Protein AF-M5BQG5-F1 (afdb_monomer_lite)

Sequence (146 aa):
MINNARLAELVGYDGWNAKASSGAGIQTAADYAMQFTPGPGEAASELFPQIAAVAVKFGDPSGKYAAFLASKDQSYPGRPWFLWNQPLSDSGLAVKFVPDNDDGGNGSVDPDNNTSGTVSSNGASSARIGWGLGLVGAFVGIALGL

Structure (mmCIF, N/CA/C/O backbone):
data_AF-M5BQG5-F1
#
_entry.id   AF-M5BQG5-F1
#
loop_
_atom_site.group_PDB
_atom_site.id
_atom_site.type_symbol
_atom_site.label_atom_id
_atom_site.label_alt_id
_atom_site.label_comp_id
_atom_site.label_asym_id
_atom_site.label_entity_id
_atom_site.label_seq_id
_atom_site.pdbx_PDB_ins_code
_atom_site.Cartn_x
_atom_site.Cartn_y
_atom_site.Cartn_z
_atom_site.occupancy
_atom_site.B_iso_or_equiv
_atom_site.auth_seq_id
_atom_site.auth_comp_id
_atom_site.auth_asym_id
_atom_site.auth_atom_id
_atom_site.pdbx_PDB_model_num
ATOM 1 N N . MET A 1 1 ? 0.829 4.474 9.559 1.00 82.50 1 MET A N 1
ATOM 2 C CA . MET A 1 1 ? -0.069 3.913 10.602 1.00 82.50 1 MET A CA 1
ATOM 3 C C . MET A 1 1 ? -0.167 2.384 10.589 1.00 82.50 1 MET A C 1
ATOM 5 O O . MET A 1 1 ? -0.649 1.835 11.569 1.00 82.50 1 MET A O 1
ATOM 9 N N . ILE A 1 2 ? 0.325 1.688 9.552 1.00 92.19 2 ILE A N 1
ATOM 10 C CA . ILE A 1 2 ? 0.247 0.218 9.432 1.00 92.19 2 ILE A CA 1
ATOM 11 C C . ILE A 1 2 ? 0.873 -0.515 10.627 1.0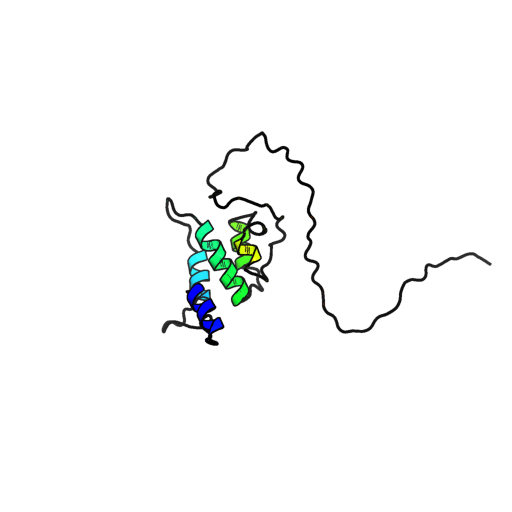0 92.19 2 ILE A C 1
ATOM 13 O O . ILE A 1 2 ? 0.247 -1.415 11.173 1.00 92.19 2 ILE A O 1
ATOM 17 N N . ASN A 1 3 ? 2.052 -0.096 11.098 1.00 92.38 3 ASN A N 1
ATOM 18 C CA . ASN A 1 3 ? 2.697 -0.728 12.258 1.00 92.38 3 ASN A CA 1
ATOM 19 C C . ASN A 1 3 ? 1.815 -0.662 13.513 1.00 92.38 3 ASN A C 1
ATOM 21 O O . ASN A 1 3 ? 1.593 -1.677 14.164 1.00 92.38 3 ASN A O 1
ATOM 25 N N . ASN A 1 4 ? 1.246 0.509 13.812 1.00 92.06 4 ASN A N 1
ATOM 26 C CA . ASN A 1 4 ? 0.350 0.680 14.957 1.00 92.06 4 ASN A CA 1
ATOM 27 C C . ASN A 1 4 ? -0.937 -0.134 14.790 1.00 92.06 4 ASN A C 1
ATOM 29 O O . ASN A 1 4 ? -1.431 -0.672 15.770 1.00 92.06 4 ASN A O 1
ATOM 33 N N . ALA A 1 5 ? -1.458 -0.252 13.565 1.00 94.00 5 ALA A N 1
ATOM 34 C CA . ALA A 1 5 ? -2.632 -1.072 13.281 1.00 94.00 5 ALA A CA 1
ATOM 35 C C . ALA A 1 5 ? -2.357 -2.570 13.493 1.00 94.00 5 ALA A C 1
ATOM 37 O O . ALA A 1 5 ? -3.165 -3.255 14.112 1.00 94.00 5 ALA A O 1
ATOM 38 N N . ARG A 1 6 ? -1.179 -3.057 13.086 1.00 91.69 6 ARG A N 1
ATOM 39 C CA . ARG A 1 6 ? -0.730 -4.430 13.373 1.00 91.69 6 ARG A CA 1
ATOM 40 C C . ARG A 1 6 ? -0.552 -4.673 14.873 1.00 91.69 6 ARG A C 1
ATOM 42 O O . ARG A 1 6 ? -0.979 -5.701 15.381 1.00 91.69 6 ARG A O 1
ATOM 49 N N . LEU A 1 7 ? 0.047 -3.728 15.599 1.00 94.25 7 LEU A N 1
ATOM 50 C CA . LEU A 1 7 ? 0.190 -3.831 17.057 1.00 94.25 7 LEU A CA 1
ATOM 51 C C . LEU A 1 7 ? -1.166 -3.801 17.773 1.00 94.25 7 LEU A C 1
ATOM 53 O O . LEU A 1 7 ? -1.378 -4.546 18.724 1.00 94.25 7 LEU A O 1
ATOM 57 N N . ALA A 1 8 ? -2.085 -2.961 17.303 1.00 94.31 8 ALA A N 1
ATOM 58 C CA . ALA A 1 8 ? -3.447 -2.884 17.808 1.00 94.31 8 ALA A CA 1
ATOM 59 C C . ALA A 1 8 ? -4.179 -4.226 17.692 1.00 94.31 8 ALA A C 1
ATOM 61 O O . ALA A 1 8 ? -4.811 -4.656 18.656 1.00 94.31 8 ALA A O 1
ATOM 62 N N . GLU A 1 9 ? -4.040 -4.922 16.562 1.00 93.38 9 GLU A N 1
ATOM 63 C CA . GLU A 1 9 ? -4.641 -6.247 16.381 1.00 93.38 9 GLU A CA 1
ATOM 64 C C . GLU A 1 9 ? -4.139 -7.265 17.405 1.00 93.38 9 GLU A C 1
ATOM 66 O O . GLU A 1 9 ? -4.934 -8.053 17.915 1.00 93.38 9 GLU A O 1
ATOM 71 N N . LEU A 1 10 ? -2.850 -7.218 17.763 1.00 93.56 10 LEU A N 1
ATOM 72 C CA . LEU A 1 10 ? -2.276 -8.117 18.773 1.00 93.56 10 LEU A CA 1
ATOM 73 C C . LEU A 1 10 ? -2.901 -7.929 20.161 1.00 93.56 10 LEU A C 1
ATOM 75 O O . LEU A 1 10 ? -2.907 -8.865 20.956 1.00 93.56 10 LEU A O 1
ATOM 79 N N . VAL A 1 11 ? -3.435 -6.741 20.451 1.00 95.62 11 VAL A N 1
ATOM 80 C CA . VAL A 1 11 ? -4.126 -6.433 21.713 1.00 95.62 11 VAL A CA 1
ATOM 81 C C . VAL A 1 11 ? -5.653 -6.413 21.563 1.00 95.62 11 VAL A C 1
ATOM 83 O O . VAL A 1 11 ? -6.353 -5.967 22.470 1.00 95.62 11 VAL A O 1
ATOM 86 N N . GLY A 1 12 ? -6.184 -6.899 20.434 1.00 93.94 12 GLY A N 1
ATOM 87 C CA . GLY A 1 12 ? -7.623 -7.000 20.173 1.00 93.94 12 GLY A CA 1
ATOM 88 C C . GLY A 1 12 ? -8.314 -5.684 19.793 1.00 93.94 12 GLY A C 1
ATOM 89 O O . GLY A 1 12 ? -9.541 -5.613 19.836 1.00 93.94 12 GLY A O 1
ATOM 90 N N . TYR A 1 13 ? -7.561 -4.646 19.423 1.00 94.31 13 TYR A N 1
ATOM 91 C CA . TYR A 1 13 ? -8.100 -3.375 18.936 1.00 94.31 13 TYR A CA 1
ATOM 92 C C . TYR A 1 13 ? -8.085 -3.308 17.402 1.00 94.31 13 TYR A C 1
ATOM 94 O O . TYR A 1 13 ? -7.097 -3.653 16.754 1.00 94.31 13 TYR A O 1
ATOM 102 N N . ASP A 1 14 ? -9.163 -2.797 16.804 1.00 93.25 14 ASP A N 1
ATOM 103 C CA . ASP A 1 14 ? -9.254 -2.598 15.356 1.00 93.25 14 ASP A CA 1
ATOM 104 C C . ASP A 1 14 ? -8.602 -1.273 14.932 1.00 93.25 14 ASP A C 1
ATOM 106 O O . ASP A 1 14 ? -9.256 -0.276 14.620 1.00 93.25 14 ASP A O 1
ATOM 110 N N . GLY A 1 15 ? -7.269 -1.263 14.934 1.00 93.88 15 GLY A N 1
ATOM 111 C CA . GLY A 1 15 ? -6.490 -0.108 14.489 1.00 93.88 15 GLY A CA 1
ATOM 112 C C . GLY A 1 15 ? -6.526 0.119 12.975 1.00 93.88 15 GLY A C 1
ATOM 113 O O . GLY A 1 15 ? -6.161 1.201 12.516 1.00 93.88 15 GLY A O 1
ATOM 114 N N . TRP A 1 16 ? -6.962 -0.869 12.190 1.00 94.69 16 TRP A N 1
ATOM 115 C CA . TRP A 1 16 ? -7.023 -0.752 10.734 1.00 94.69 16 TRP A CA 1
ATOM 116 C C . TRP A 1 16 ? -8.220 0.074 10.275 1.00 94.69 16 TRP A C 1
ATOM 118 O O . TRP A 1 16 ? -8.063 0.925 9.397 1.00 94.69 16 TRP A O 1
ATOM 128 N N . ASN A 1 17 ? -9.384 -0.113 10.901 1.00 95.06 17 ASN A N 1
ATOM 129 C CA . ASN A 1 17 ? -10.580 0.680 10.606 1.00 95.06 17 ASN A CA 1
ATOM 130 C C . ASN A 1 17 ? -10.657 2.001 11.381 1.00 95.06 17 ASN A C 1
ATOM 132 O O . ASN A 1 17 ? -11.648 2.725 11.254 1.00 95.06 17 ASN A O 1
ATOM 136 N N . ALA A 1 18 ? -9.626 2.350 12.156 1.00 93.25 18 ALA A N 1
ATOM 137 C CA . ALA A 1 18 ? -9.544 3.645 12.814 1.00 93.25 18 ALA A CA 1
ATOM 138 C C . ALA A 1 18 ? -9.527 4.780 11.773 1.00 93.25 18 ALA A C 1
ATOM 140 O O . ALA A 1 18 ? -8.741 4.774 10.820 1.00 93.25 18 ALA A O 1
ATOM 141 N N . LYS A 1 19 ? -10.402 5.772 11.966 1.00 94.12 19 LYS A N 1
ATOM 142 C CA . LYS A 1 19 ? -10.570 6.918 11.063 1.00 94.12 19 LYS A CA 1
ATOM 143 C C . LYS A 1 19 ? -10.324 8.231 11.792 1.00 94.12 19 LYS A C 1
ATOM 145 O O . LYS A 1 19 ? -10.643 8.367 12.972 1.00 94.12 19 LYS A O 1
ATOM 150 N N . ALA A 1 20 ? -9.791 9.208 11.068 1.00 91.88 20 ALA A N 1
ATOM 151 C CA . ALA A 1 20 ? -9.768 10.595 11.512 1.00 91.88 20 ALA A CA 1
ATOM 152 C C . ALA A 1 20 ? -11.192 11.178 11.554 1.00 91.88 20 ALA A C 1
ATOM 154 O O . ALA A 1 20 ? -12.123 10.626 10.964 1.00 91.88 20 ALA A O 1
ATOM 155 N N . SER A 1 21 ? -11.357 12.345 12.183 1.00 93.75 21 SER A N 1
ATOM 156 C CA . SER A 1 21 ? -12.630 13.086 12.190 1.00 93.75 21 SER A CA 1
ATOM 157 C C . SER A 1 21 ? -13.133 13.443 10.785 1.00 93.75 21 SER A C 1
ATOM 159 O O . SER A 1 21 ? -14.334 13.572 10.578 1.00 93.75 21 SER A O 1
ATOM 161 N N . SER A 1 22 ? -12.230 13.544 9.806 1.00 93.12 22 SER A N 1
ATOM 162 C CA . SER A 1 22 ? -12.547 13.724 8.384 1.00 93.12 22 SER A CA 1
ATOM 163 C C . SER A 1 22 ? -13.070 12.458 7.690 1.00 93.12 22 SER A C 1
ATOM 165 O O . SER A 1 22 ? -13.430 12.509 6.518 1.00 93.12 22 SER A O 1
ATOM 167 N N . GLY A 1 23 ? -13.072 11.308 8.369 1.00 92.56 23 GLY A N 1
ATOM 168 C CA . GLY A 1 23 ? -13.434 10.008 7.802 1.00 92.56 23 GLY A CA 1
ATOM 169 C C . GLY A 1 23 ? -12.303 9.300 7.045 1.00 92.56 23 GLY A C 1
ATOM 170 O O . GLY A 1 23 ? -12.477 8.144 6.657 1.00 92.56 23 GLY A O 1
ATOM 171 N N . ALA A 1 24 ? -11.146 9.945 6.864 1.00 94.25 24 ALA A N 1
ATOM 172 C CA . ALA A 1 24 ? -9.979 9.332 6.233 1.00 94.25 24 ALA A CA 1
ATOM 173 C C . ALA A 1 24 ? -9.342 8.273 7.147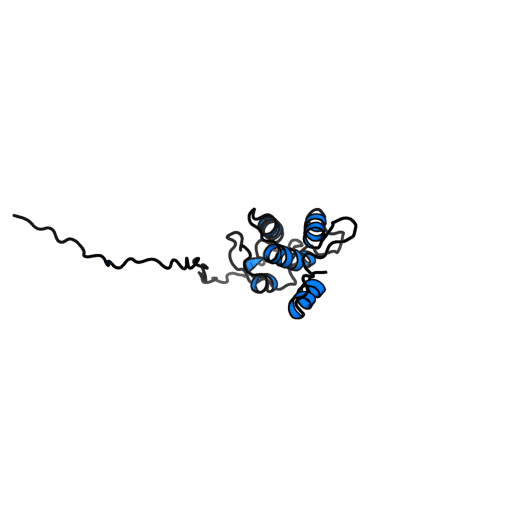 1.00 94.25 24 ALA A C 1
ATOM 175 O O . ALA A 1 24 ? -9.187 8.490 8.351 1.00 94.25 24 ALA A O 1
ATOM 176 N N . GLY A 1 25 ? -8.955 7.137 6.565 1.00 95.50 25 GLY A N 1
ATOM 177 C CA . GLY A 1 25 ? -8.257 6.052 7.260 1.00 95.50 25 GLY A CA 1
ATOM 178 C C . GLY A 1 25 ? -7.026 5.569 6.496 1.00 95.50 25 GLY A C 1
ATOM 179 O O . GLY A 1 25 ? -6.605 6.182 5.512 1.00 95.50 25 GLY A O 1
ATOM 180 N N . ILE A 1 26 ? -6.464 4.439 6.931 1.00 96.50 26 ILE A N 1
ATOM 181 C CA . ILE A 1 26 ? -5.253 3.848 6.335 1.00 96.50 26 ILE A CA 1
ATOM 182 C C . ILE A 1 26 ? -5.434 3.577 4.835 1.00 96.50 26 ILE A C 1
ATOM 184 O O . ILE A 1 26 ? -4.556 3.922 4.047 1.00 96.50 26 ILE A O 1
ATOM 188 N N . GLN A 1 27 ? -6.579 3.018 4.435 1.00 95.88 27 GLN A N 1
ATOM 189 C CA . GLN A 1 27 ? -6.865 2.728 3.029 1.00 95.88 27 GLN A CA 1
ATOM 190 C C . GLN A 1 27 ? -6.911 4.003 2.174 1.00 95.88 27 GLN A C 1
ATOM 192 O O . GLN A 1 27 ? -6.275 4.068 1.128 1.00 95.88 27 GLN A O 1
ATOM 197 N N . THR A 1 28 ? -7.593 5.051 2.651 1.00 96.62 28 THR A N 1
ATOM 198 C CA . THR A 1 28 ? -7.669 6.346 1.955 1.00 96.62 28 THR A CA 1
ATOM 199 C C . THR A 1 28 ? -6.291 6.986 1.798 1.00 96.62 28 THR A C 1
ATOM 201 O O . THR A 1 28 ? -5.995 7.554 0.752 1.00 96.62 28 THR A O 1
ATOM 204 N N . ALA A 1 29 ? -5.434 6.882 2.817 1.00 95.69 29 ALA A N 1
ATOM 205 C CA . ALA A 1 29 ? -4.076 7.414 2.759 1.00 95.69 29 ALA A CA 1
ATOM 206 C C . ALA A 1 29 ? -3.205 6.677 1.728 1.00 95.69 29 ALA A C 1
ATOM 208 O O . ALA A 1 29 ? -2.469 7.322 0.985 1.00 95.69 29 ALA A O 1
ATOM 209 N N . ALA A 1 30 ? -3.311 5.347 1.644 1.00 96.00 30 ALA A N 1
ATOM 210 C CA . ALA A 1 30 ? -2.610 4.565 0.625 1.00 96.00 30 ALA A CA 1
ATOM 211 C C . ALA A 1 30 ? -3.102 4.898 -0.791 1.00 96.00 30 ALA A C 1
ATOM 213 O O . ALA A 1 30 ? -2.292 5.149 -1.681 1.00 96.00 30 ALA A O 1
ATOM 214 N N . ASP A 1 31 ? -4.420 4.992 -0.976 1.00 96.50 31 ASP A N 1
ATOM 215 C CA . ASP A 1 31 ? -5.037 5.375 -2.250 1.00 96.50 31 ASP A CA 1
ATOM 216 C C . ASP A 1 31 ? -4.628 6.781 -2.699 1.00 96.50 31 ASP A C 1
ATOM 218 O O . ASP A 1 31 ? -4.468 7.043 -3.892 1.00 96.50 31 ASP A O 1
ATOM 222 N N . TYR A 1 32 ? -4.453 7.694 -1.745 1.00 96.06 32 TYR A N 1
ATOM 223 C CA . TYR A 1 32 ? -3.928 9.026 -2.006 1.00 96.06 32 TYR A CA 1
ATOM 224 C C . TYR A 1 32 ? -2.451 8.978 -2.412 1.00 96.06 32 TYR A C 1
ATOM 226 O O . TYR A 1 32 ? -2.088 9.540 -3.441 1.00 96.06 32 TYR A O 1
ATOM 234 N N . ALA A 1 33 ? -1.608 8.259 -1.666 1.00 94.88 33 ALA A N 1
ATOM 235 C CA . ALA A 1 33 ? -0.173 8.159 -1.944 1.00 94.88 33 ALA A CA 1
ATOM 236 C C . ALA A 1 33 ? 0.133 7.589 -3.341 1.00 94.88 33 ALA A C 1
ATOM 238 O O . ALA A 1 33 ? 1.044 8.067 -4.014 1.00 94.88 33 ALA A O 1
ATOM 239 N N . MET A 1 34 ? -0.665 6.627 -3.817 1.00 95.88 34 MET A N 1
ATOM 240 C CA . MET A 1 34 ? -0.523 6.030 -5.154 1.00 95.88 34 MET A CA 1
ATOM 241 C C . MET A 1 34 ? -0.686 7.024 -6.319 1.00 95.88 34 MET A C 1
ATOM 243 O O . MET A 1 34 ? -0.342 6.687 -7.451 1.00 95.88 34 MET A O 1
ATOM 247 N N . GLN A 1 35 ? -1.213 8.227 -6.074 1.00 95.56 35 GLN A N 1
ATOM 248 C CA . GLN A 1 35 ? -1.422 9.253 -7.104 1.00 95.56 35 GLN A CA 1
ATOM 249 C C . GLN A 1 35 ? -0.169 10.095 -7.375 1.00 95.56 35 GLN A C 1
ATOM 251 O O . GLN A 1 35 ? -0.131 10.840 -8.355 1.00 95.56 35 GLN A O 1
ATOM 256 N N . PHE A 1 36 ? 0.856 9.987 -6.528 1.00 91.75 36 PHE A N 1
ATOM 257 C CA . PHE A 1 36 ? 2.055 10.810 -6.611 1.00 91.75 36 PHE A CA 1
ATOM 258 C C . PHE A 1 36 ? 3.219 10.049 -7.241 1.00 91.75 36 PHE A C 1
ATOM 260 O O . PHE A 1 36 ? 3.348 8.830 -7.131 1.00 91.75 36 PHE A O 1
ATOM 267 N N . THR A 1 37 ? 4.083 10.802 -7.915 1.00 88.56 37 THR A N 1
ATOM 268 C CA . THR A 1 37 ? 5.403 10.329 -8.341 1.00 88.56 37 THR A CA 1
ATOM 269 C C . THR A 1 37 ? 6.430 10.867 -7.344 1.00 88.56 37 THR A C 1
ATOM 271 O O . THR A 1 37 ? 6.270 12.018 -6.931 1.00 88.56 37 THR A O 1
ATOM 274 N N . PRO A 1 38 ? 7.442 10.075 -6.942 1.00 88.44 38 PRO A N 1
ATOM 275 C CA . PRO A 1 38 ? 8.471 10.548 -6.021 1.00 88.44 38 PRO A CA 1
ATOM 276 C C . PRO A 1 38 ? 9.189 11.783 -6.561 1.00 88.44 38 PRO A C 1
ATOM 278 O O . PRO A 1 38 ? 9.333 11.951 -7.780 1.00 88.44 38 PRO A O 1
ATOM 281 N N . GLY A 1 39 ? 9.641 12.642 -5.653 1.00 87.56 39 GLY A N 1
ATOM 282 C CA . GLY A 1 39 ? 10.488 13.771 -5.996 1.00 87.56 39 GLY A CA 1
ATOM 283 C C .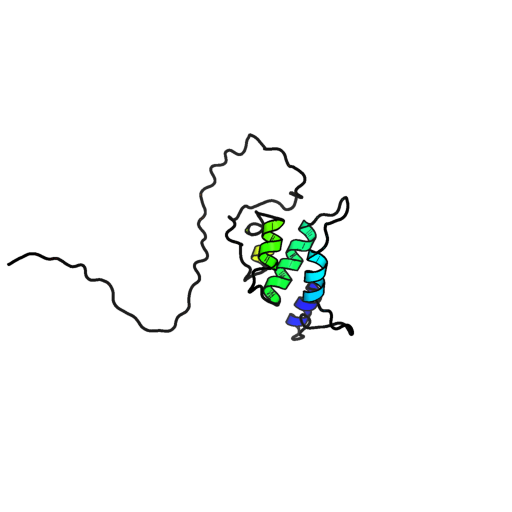 GLY A 1 39 ? 11.899 13.343 -6.423 1.00 87.56 39 GLY A C 1
ATOM 284 O O . GLY A 1 39 ? 12.267 12.167 -6.352 1.00 87.56 39 GLY A O 1
ATOM 285 N N . PRO A 1 40 ? 12.731 14.298 -6.870 1.00 89.19 40 PRO A N 1
ATOM 286 C CA . PRO A 1 40 ? 14.129 14.027 -7.183 1.00 89.19 40 PRO A CA 1
ATOM 287 C C . PRO A 1 40 ? 14.868 13.415 -5.983 1.00 89.19 40 PRO A C 1
ATOM 289 O O . PRO A 1 40 ? 14.928 14.026 -4.919 1.00 89.19 40 PRO A O 1
ATOM 292 N N . GLY A 1 41 ? 15.459 12.233 -6.177 1.00 86.25 41 GLY A N 1
ATOM 293 C CA . GLY A 1 41 ? 16.220 11.520 -5.143 1.00 86.25 41 GLY A CA 1
ATOM 294 C C . GLY A 1 41 ? 15.383 10.658 -4.192 1.00 86.25 41 GLY A C 1
ATOM 295 O O . GLY A 1 41 ? 15.955 10.063 -3.285 1.00 86.25 41 GLY A O 1
ATOM 296 N N . GLU A 1 42 ? 14.067 10.567 -4.394 1.00 86.31 42 GLU A N 1
ATOM 297 C CA . GLU A 1 42 ? 13.184 9.689 -3.624 1.00 86.31 42 GLU A CA 1
ATOM 298 C C . GLU A 1 42 ? 12.885 8.395 -4.391 1.00 86.31 42 GLU A C 1
ATOM 300 O O . GLU A 1 42 ? 12.638 8.402 -5.601 1.00 86.31 42 GLU A O 1
ATOM 305 N N . ALA A 1 43 ? 12.864 7.274 -3.675 1.00 86.94 43 ALA A N 1
ATOM 306 C CA . ALA A 1 43 ? 12.626 5.963 -4.251 1.00 86.94 43 ALA A CA 1
ATOM 307 C C . ALA A 1 43 ? 11.142 5.573 -4.152 1.00 86.94 43 ALA A C 1
ATOM 309 O O . ALA A 1 43 ? 10.575 5.453 -3.067 1.00 86.94 43 ALA A O 1
ATOM 310 N N . ALA A 1 44 ? 10.492 5.310 -5.295 1.00 87.81 44 ALA A N 1
ATOM 311 C CA . ALA A 1 44 ? 9.105 4.818 -5.314 1.00 87.81 44 ALA A CA 1
ATOM 312 C C . ALA A 1 44 ? 8.945 3.489 -4.555 1.00 87.81 44 ALA A C 1
ATOM 314 O O . ALA A 1 44 ? 7.871 3.202 -4.023 1.00 87.81 44 ALA A O 1
ATOM 315 N N . SER A 1 45 ? 10.015 2.690 -4.529 1.00 89.44 45 SER A N 1
ATOM 316 C CA . SER A 1 45 ? 10.089 1.356 -3.936 1.00 89.44 45 SER A CA 1
ATOM 317 C C . SER A 1 45 ? 9.759 1.338 -2.443 1.00 89.44 45 SER A C 1
ATOM 319 O O . SER A 1 45 ? 9.143 0.381 -1.970 1.00 89.44 45 SER A O 1
ATOM 321 N N . GLU A 1 46 ? 10.039 2.423 -1.717 1.00 89.81 46 GLU A N 1
ATOM 322 C CA . GLU A 1 46 ? 9.731 2.556 -0.286 1.00 89.81 46 GLU A CA 1
ATOM 323 C C . GLU A 1 46 ? 8.225 2.490 0.014 1.00 89.81 46 GLU A C 1
ATOM 325 O O . GLU A 1 46 ? 7.806 2.050 1.092 1.00 89.81 46 GLU A O 1
ATOM 330 N N . LEU A 1 47 ? 7.386 2.886 -0.948 1.00 93.50 47 LEU A N 1
ATOM 331 C CA . LEU A 1 47 ? 5.934 2.866 -0.798 1.00 93.50 47 LEU A CA 1
ATOM 332 C C . LEU A 1 47 ? 5.354 1.447 -0.950 1.00 93.50 47 LEU A C 1
ATOM 334 O O . LEU A 1 47 ? 4.330 1.126 -0.339 1.00 93.50 47 LEU A O 1
ATOM 338 N N . PHE A 1 48 ? 5.993 0.573 -1.733 1.00 94.88 48 PHE A N 1
ATOM 339 C CA . PHE A 1 48 ? 5.416 -0.709 -2.168 1.00 94.88 48 PHE A CA 1
ATOM 340 C C . PHE A 1 48 ? 5.034 -1.661 -1.020 1.00 94.88 48 PHE A C 1
ATOM 342 O O . PHE A 1 48 ? 3.907 -2.170 -1.044 1.00 94.88 48 PHE A O 1
ATOM 349 N N . PRO A 1 49 ? 5.858 -1.860 0.033 1.00 95.00 49 PRO A N 1
ATOM 350 C CA . PRO A 1 49 ? 5.487 -2.719 1.159 1.00 95.00 49 PRO A CA 1
ATOM 351 C C . PRO A 1 49 ? 4.223 -2.239 1.882 1.00 95.00 49 PRO A C 1
ATOM 353 O O . PRO A 1 49 ? 3.450 -3.052 2.395 1.00 95.00 49 PRO A O 1
ATOM 356 N N . GLN A 1 50 ? 4.003 -0.920 1.922 1.00 95.44 50 GLN A N 1
ATOM 357 C CA . GLN A 1 50 ? 2.836 -0.326 2.573 1.00 95.44 50 GLN A CA 1
ATOM 358 C C . GLN A 1 50 ? 1.572 -0.574 1.745 1.00 95.44 50 GLN A C 1
ATOM 360 O O . GLN A 1 50 ? 0.541 -0.954 2.300 1.00 95.44 50 GLN A O 1
ATOM 365 N N . ILE A 1 51 ? 1.664 -0.429 0.419 1.00 96.94 51 ILE A N 1
ATOM 366 C CA . ILE A 1 51 ? 0.559 -0.724 -0.504 1.00 96.94 51 ILE A CA 1
ATOM 367 C C . ILE A 1 51 ? 0.168 -2.199 -0.431 1.00 96.94 51 ILE A C 1
ATOM 369 O O . ILE A 1 51 ? -1.015 -2.511 -0.302 1.00 96.94 51 ILE A O 1
ATOM 373 N N . ALA A 1 52 ? 1.149 -3.102 -0.423 1.00 96.56 52 ALA A N 1
ATOM 374 C CA . ALA A 1 52 ? 0.909 -4.534 -0.278 1.00 96.56 52 ALA A CA 1
ATOM 375 C C . ALA A 1 52 ? 0.191 -4.878 1.039 1.00 96.56 52 ALA A C 1
ATOM 377 O O . ALA A 1 52 ? -0.769 -5.648 1.043 1.00 96.56 52 ALA A O 1
ATOM 378 N N . ALA A 1 53 ? 0.596 -4.263 2.155 1.00 96.12 53 ALA A N 1
ATOM 379 C CA . ALA A 1 53 ? -0.058 -4.472 3.446 1.00 96.12 53 ALA A CA 1
ATOM 380 C C . ALA A 1 53 ? -1.521 -3.989 3.457 1.00 96.12 53 ALA A C 1
ATOM 382 O O . ALA A 1 53 ? -2.383 -4.655 4.032 1.00 96.12 53 ALA A O 1
ATOM 383 N N . VAL A 1 54 ? -1.816 -2.854 2.811 1.00 96.75 54 VAL A N 1
ATOM 384 C CA . VAL A 1 54 ? -3.193 -2.346 2.667 1.00 96.75 54 VAL A CA 1
ATOM 385 C C . VAL A 1 54 ? -4.030 -3.262 1.783 1.00 96.75 54 VAL A C 1
ATOM 387 O O . VAL A 1 54 ? -5.156 -3.585 2.160 1.00 96.75 54 VAL A O 1
ATOM 390 N N . ALA A 1 55 ? -3.479 -3.720 0.659 1.00 96.88 55 ALA A N 1
ATOM 391 C CA . ALA A 1 55 ? -4.157 -4.621 -0.267 1.00 96.88 55 ALA A CA 1
ATOM 392 C C . ALA A 1 55 ? -4.622 -5.911 0.419 1.00 96.88 55 ALA A C 1
ATOM 394 O O . ALA A 1 55 ? -5.761 -6.333 0.251 1.00 96.88 55 ALA A O 1
ATOM 395 N N . VAL A 1 56 ? -3.766 -6.504 1.251 1.00 95.31 56 VAL A N 1
ATOM 396 C CA . VAL A 1 56 ? -4.103 -7.720 2.003 1.00 95.31 56 VAL A CA 1
ATOM 397 C C . VAL A 1 56 ? -5.135 -7.441 3.087 1.00 95.31 56 VAL A C 1
ATOM 399 O O . VAL A 1 56 ? -6.057 -8.232 3.275 1.00 95.31 56 VAL A O 1
ATOM 402 N N . LYS A 1 57 ? -5.001 -6.322 3.810 1.00 95.56 57 LYS A N 1
ATOM 403 C CA . LYS A 1 57 ? -5.895 -6.033 4.933 1.00 95.56 57 LYS A CA 1
ATOM 404 C C . LYS A 1 57 ? -7.313 -5.684 4.486 1.00 95.56 57 LYS A C 1
ATOM 406 O O . LYS A 1 57 ? -8.272 -6.166 5.085 1.00 95.56 57 LYS A O 1
ATOM 411 N N . PHE A 1 58 ? -7.438 -4.807 3.494 1.00 95.31 58 PHE A N 1
ATOM 412 C CA . PHE A 1 58 ? -8.730 -4.298 3.023 1.00 95.31 58 PHE A CA 1
ATOM 413 C C . PHE A 1 58 ? -9.270 -5.069 1.811 1.00 95.31 58 PHE A C 1
ATOM 415 O O . PHE A 1 58 ? -10.408 -4.844 1.402 1.00 95.31 58 PHE A O 1
ATOM 422 N N . GLY A 1 59 ? -8.478 -5.994 1.266 1.00 95.06 59 GLY A N 1
ATOM 423 C CA . GLY A 1 59 ? -8.785 -6.741 0.055 1.00 95.06 59 GLY A CA 1
ATOM 424 C C . GLY A 1 59 ? -8.448 -5.966 -1.220 1.00 95.06 59 GLY A C 1
ATOM 425 O O . GLY A 1 59 ? -8.437 -4.734 -1.254 1.00 95.06 59 GLY A O 1
ATOM 426 N N . ASP A 1 60 ? -8.216 -6.715 -2.299 1.00 96.00 60 ASP A N 1
ATOM 427 C CA . ASP A 1 60 ? -7.969 -6.166 -3.636 1.00 96.00 60 ASP A CA 1
ATOM 428 C C . ASP A 1 60 ? -8.802 -6.873 -4.726 1.00 96.00 60 ASP A C 1
ATOM 430 O O . ASP A 1 60 ? -8.252 -7.472 -5.651 1.00 96.00 60 ASP A O 1
ATOM 434 N N . PRO A 1 61 ? -10.146 -6.855 -4.638 1.00 94.06 61 PRO A N 1
ATOM 435 C CA . PRO A 1 61 ? -11.006 -7.608 -5.555 1.00 94.06 61 PRO A CA 1
ATOM 436 C C . PRO A 1 61 ? -10.940 -7.106 -7.002 1.00 94.06 61 PRO A C 1
ATOM 438 O O . PRO A 1 61 ? -11.144 -7.883 -7.930 1.00 94.06 61 PRO A O 1
ATOM 441 N N . SER A 1 62 ? -10.657 -5.816 -7.208 1.00 92.69 62 SER A N 1
ATOM 442 C CA . SER A 1 62 ? -10.475 -5.233 -8.541 1.00 92.69 62 SER A CA 1
ATOM 443 C C . SER A 1 62 ? -9.020 -5.269 -9.021 1.00 92.69 62 SER A C 1
ATOM 445 O O . SER A 1 62 ? -8.737 -4.742 -10.093 1.00 92.69 62 SER A O 1
ATOM 447 N N . GLY A 1 63 ? -8.091 -5.813 -8.226 1.00 95.00 63 GLY A N 1
ATOM 448 C CA . GLY A 1 63 ? -6.662 -5.844 -8.547 1.00 95.00 63 GLY A CA 1
ATOM 449 C C . GLY A 1 63 ? -5.994 -4.465 -8.612 1.00 95.00 63 GLY A C 1
ATOM 450 O O . GLY A 1 63 ? -4.968 -4.327 -9.271 1.00 95.00 63 GLY A O 1
ATOM 451 N N . LYS A 1 64 ? -6.566 -3.430 -7.982 1.00 97.25 64 LYS A N 1
ATOM 452 C CA . LYS A 1 64 ? -6.067 -2.044 -8.026 1.00 97.25 64 LYS A CA 1
ATOM 453 C C . LYS A 1 64 ? -4.645 -1.946 -7.480 1.00 97.25 64 LYS A C 1
ATOM 455 O O . LYS A 1 64 ? -3.791 -1.296 -8.084 1.00 97.25 64 LYS A O 1
ATOM 460 N N . TYR A 1 65 ? -4.402 -2.551 -6.322 1.00 97.75 65 TYR A N 1
ATOM 461 C CA . TYR A 1 65 ? -3.113 -2.458 -5.644 1.00 97.75 65 TYR A CA 1
ATOM 462 C C . TYR A 1 65 ? -2.075 -3.358 -6.312 1.00 97.75 65 TYR A C 1
ATOM 464 O O . TYR A 1 65 ? -0.953 -2.914 -6.551 1.00 97.75 65 TYR A O 1
ATOM 472 N N . ALA A 1 66 ? -2.457 -4.583 -6.679 1.00 96.75 66 ALA A N 1
ATOM 473 C CA . ALA A 1 66 ? -1.591 -5.496 -7.420 1.00 96.75 66 ALA A CA 1
ATOM 474 C C . ALA A 1 66 ? -1.179 -4.911 -8.784 1.00 96.75 66 ALA A C 1
ATOM 476 O O . ALA A 1 66 ? 0.006 -4.903 -9.112 1.00 96.75 66 ALA A O 1
ATOM 477 N N . ALA A 1 67 ? -2.118 -4.322 -9.534 1.00 97.19 67 ALA A N 1
ATOM 478 C CA . ALA A 1 67 ? -1.822 -3.665 -10.807 1.00 97.19 67 ALA A CA 1
ATOM 479 C C . ALA A 1 67 ? -0.886 -2.460 -10.638 1.00 97.19 67 ALA A C 1
ATOM 481 O O . ALA A 1 67 ? 0.025 -2.271 -11.445 1.00 97.19 67 ALA A O 1
ATOM 482 N N . PHE A 1 68 ? -1.063 -1.662 -9.578 1.00 96.50 68 PHE A N 1
ATOM 483 C CA . PHE A 1 68 ? -0.132 -0.578 -9.267 1.00 96.50 68 PHE A CA 1
ATOM 484 C C . PHE A 1 68 ? 1.282 -1.112 -9.025 1.00 96.50 68 PHE A C 1
ATOM 486 O O . PHE A 1 68 ? 2.222 -0.625 -9.653 1.00 96.50 68 PHE A O 1
ATOM 493 N N . LEU A 1 69 ? 1.432 -2.140 -8.184 1.00 95.81 69 LEU A N 1
ATOM 494 C CA . LEU A 1 69 ? 2.728 -2.761 -7.898 1.00 95.81 69 LEU A CA 1
ATOM 495 C C . LEU A 1 69 ? 3.366 -3.332 -9.173 1.00 95.81 69 LEU A C 1
ATOM 497 O O . LEU A 1 69 ? 4.514 -3.010 -9.466 1.00 95.81 69 LEU A O 1
ATOM 501 N N . ALA A 1 70 ? 2.606 -4.064 -9.992 1.00 95.31 70 ALA A N 1
ATOM 502 C CA . ALA A 1 70 ? 3.062 -4.609 -11.275 1.00 95.31 70 ALA A CA 1
ATOM 503 C C . ALA A 1 70 ? 3.507 -3.531 -12.277 1.00 95.31 70 ALA A C 1
ATOM 505 O O . ALA A 1 70 ? 4.407 -3.768 -13.088 1.00 95.31 70 ALA A O 1
ATOM 506 N N . SER A 1 71 ? 2.876 -2.351 -12.235 1.00 94.25 71 SER A N 1
ATOM 507 C CA . SER A 1 71 ? 3.230 -1.218 -13.099 1.00 94.25 71 SER A CA 1
ATOM 508 C C . SER A 1 71 ? 4.529 -0.523 -12.688 1.00 94.25 71 SER A C 1
ATOM 510 O O . SER A 1 71 ? 5.132 0.173 -13.504 1.00 94.25 71 SER A O 1
ATOM 512 N N . LYS A 1 72 ? 4.947 -0.681 -11.426 1.00 92.94 72 LYS A N 1
ATOM 513 C CA . LYS A 1 72 ? 6.134 -0.025 -10.869 1.00 92.94 72 LYS A CA 1
ATOM 514 C C . LYS A 1 72 ? 7.320 -0.971 -10.713 1.00 92.94 72 LYS A C 1
ATOM 516 O O . LYS A 1 72 ? 8.451 -0.537 -10.891 1.00 92.94 72 LYS A O 1
ATOM 521 N N . ASP A 1 73 ? 7.068 -2.240 -10.413 1.00 90.81 73 ASP A N 1
ATOM 522 C CA . ASP A 1 73 ? 8.090 -3.265 -10.231 1.00 90.81 73 ASP A CA 1
ATOM 523 C C . ASP A 1 73 ? 7.607 -4.607 -10.800 1.00 90.81 73 ASP A C 1
ATOM 525 O O . ASP A 1 73 ? 6.874 -5.347 -10.158 1.00 90.81 73 ASP A O 1
ATOM 529 N N . GLN A 1 74 ? 8.058 -4.967 -12.001 1.00 92.25 74 GLN A N 1
ATOM 530 C CA . GLN A 1 74 ? 7.724 -6.249 -12.643 1.00 92.25 74 GLN A CA 1
ATOM 531 C C .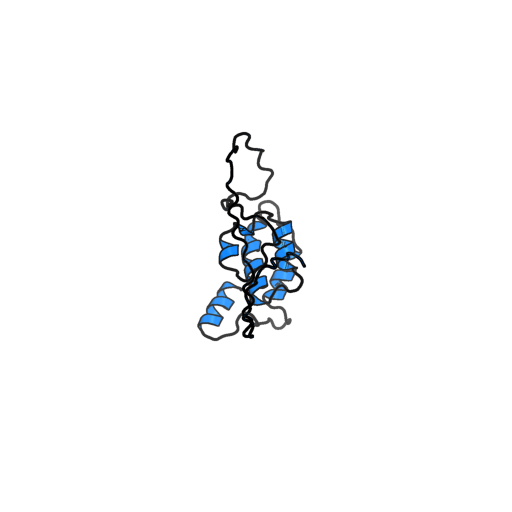 GLN A 1 74 ? 8.326 -7.474 -11.922 1.00 92.25 74 GLN A C 1
ATOM 533 O O . GLN A 1 74 ? 8.014 -8.608 -12.277 1.00 92.25 74 GLN A O 1
ATOM 538 N N . SER A 1 75 ? 9.197 -7.266 -10.930 1.00 91.88 75 SER A N 1
ATOM 539 C CA . SER A 1 75 ? 9.828 -8.320 -10.127 1.00 91.88 75 SER A CA 1
ATOM 540 C C . SER A 1 75 ? 9.249 -8.443 -8.717 1.00 91.88 75 SER A C 1
ATOM 542 O O . SER A 1 75 ? 9.734 -9.258 -7.929 1.00 91.88 75 SER A O 1
ATOM 544 N N . TYR A 1 76 ? 8.194 -7.683 -8.392 1.00 92.69 76 TYR A N 1
ATOM 545 C CA . TYR A 1 76 ? 7.695 -7.587 -7.023 1.00 92.69 76 TYR A CA 1
ATOM 546 C C . TYR A 1 76 ? 7.341 -8.925 -6.341 1.00 92.69 76 TYR A C 1
ATOM 548 O O . TYR A 1 76 ? 7.535 -9.006 -5.126 1.00 92.69 76 TYR A O 1
ATOM 556 N N . PRO A 1 77 ? 6.892 -9.996 -7.040 1.00 94.12 77 PRO A N 1
ATOM 557 C CA . PRO A 1 77 ? 6.658 -11.281 -6.378 1.00 94.12 77 PRO A CA 1
ATOM 558 C C . PRO A 1 77 ? 7.918 -11.903 -5.761 1.00 94.12 77 PRO A C 1
ATOM 560 O O . PRO A 1 77 ? 7.820 -12.729 -4.858 1.00 94.12 77 PRO A O 1
ATOM 563 N N . GLY A 1 78 ? 9.108 -11.511 -6.228 1.00 90.94 78 GLY A N 1
ATOM 564 C CA . GLY A 1 78 ? 10.388 -11.914 -5.644 1.00 90.94 78 GLY A CA 1
ATOM 565 C C . GLY A 1 78 ? 10.860 -11.044 -4.480 1.00 90.94 78 GLY A C 1
ATOM 566 O O . GLY A 1 78 ? 11.909 -11.335 -3.903 1.00 90.94 78 GLY A O 1
ATOM 567 N N . ARG A 1 79 ? 10.122 -9.989 -4.114 1.00 89.94 79 ARG A N 1
ATOM 568 C CA . ARG A 1 79 ? 10.505 -9.094 -3.018 1.00 89.94 79 ARG A CA 1
ATOM 569 C C . ARG A 1 79 ? 10.157 -9.710 -1.660 1.00 89.94 79 ARG A C 1
ATOM 571 O O . ARG A 1 79 ? 9.067 -10.267 -1.504 1.00 89.94 79 ARG A O 1
ATOM 578 N N . PRO A 1 80 ? 11.001 -9.542 -0.624 1.00 91.12 80 PRO A N 1
ATOM 579 C CA . PRO A 1 80 ? 10.735 -10.111 0.699 1.00 91.12 80 PRO A CA 1
ATOM 580 C C . PRO A 1 80 ? 9.396 -9.674 1.305 1.00 91.12 80 PRO A C 1
ATOM 582 O O . PRO A 1 80 ? 8.726 -10.452 1.980 1.00 91.12 80 PRO A O 1
ATOM 585 N N . TRP A 1 81 ? 8.968 -8.435 1.051 1.00 91.94 81 TRP A N 1
ATOM 586 C CA . TRP A 1 81 ? 7.698 -7.922 1.563 1.00 91.94 81 TRP A CA 1
ATOM 587 C C . TRP A 1 81 ? 6.472 -8.573 0.910 1.00 91.94 81 TRP A C 1
ATOM 589 O O . TRP A 1 81 ? 5.407 -8.575 1.526 1.00 91.94 81 TRP A O 1
ATOM 599 N N . PHE A 1 82 ? 6.584 -9.137 -0.298 1.00 94.44 82 PHE A N 1
ATOM 600 C CA . PHE A 1 82 ? 5.472 -9.833 -0.950 1.00 94.44 82 PHE A CA 1
ATOM 601 C C . PHE A 1 82 ? 5.133 -11.128 -0.205 1.00 94.44 82 PHE A C 1
ATOM 603 O O . PHE A 1 82 ? 3.964 -11.402 0.065 1.00 94.44 82 PHE A O 1
ATOM 610 N N . LEU A 1 83 ? 6.159 -11.868 0.230 1.00 91.19 83 LEU A N 1
ATOM 611 C CA . LEU A 1 83 ? 6.008 -13.104 1.002 1.00 91.19 83 LEU A CA 1
ATOM 612 C C . LEU A 1 83 ? 5.174 -12.909 2.279 1.00 91.19 83 LEU A C 1
ATOM 614 O O . LEU A 1 83 ? 4.375 -13.770 2.632 1.00 91.19 83 LEU A O 1
ATOM 618 N N . TRP A 1 84 ? 5.342 -11.775 2.964 1.00 89.81 84 TRP A N 1
ATOM 619 C CA . TRP A 1 84 ? 4.647 -11.491 4.226 1.00 89.81 84 TRP A CA 1
ATOM 620 C C . TRP A 1 84 ? 3.257 -10.884 4.053 1.00 89.81 84 TRP A C 1
ATOM 622 O O . TRP A 1 84 ? 2.477 -10.853 5.004 1.00 89.81 84 TRP A O 1
ATOM 632 N N . ASN A 1 85 ? 2.939 -10.387 2.862 1.00 92.75 85 ASN A N 1
ATOM 633 C CA . ASN A 1 85 ? 1.659 -9.765 2.567 1.00 92.75 85 ASN A CA 1
ATOM 634 C C . ASN A 1 85 ? 0.827 -10.726 1.716 1.00 92.75 85 ASN A C 1
ATOM 636 O O . ASN A 1 85 ? 0.657 -10.522 0.520 1.00 92.75 85 ASN A O 1
ATOM 640 N N . GLN A 1 86 ? 0.287 -11.762 2.360 1.00 93.06 86 GLN A N 1
ATOM 641 C CA . GLN A 1 86 ? -0.578 -12.758 1.730 1.00 93.06 86 GLN A CA 1
ATOM 642 C C . GLN A 1 86 ? -1.985 -12.743 2.352 1.00 93.06 86 GLN A C 1
ATOM 644 O O . GLN A 1 86 ? -2.099 -12.584 3.569 1.00 93.06 86 GLN A O 1
ATOM 649 N N . PRO A 1 87 ? -3.055 -12.945 1.558 1.00 93.44 87 PRO A N 1
ATOM 650 C CA . PRO A 1 87 ? -3.041 -13.222 0.119 1.00 93.44 87 PRO A CA 1
ATOM 651 C C . PRO A 1 87 ? -2.961 -11.938 -0.729 1.00 93.44 87 PRO A C 1
ATOM 653 O O . PRO A 1 87 ? -3.838 -11.080 -0.648 1.00 93.44 87 PRO A O 1
ATOM 656 N N . LEU A 1 88 ? -1.942 -11.834 -1.585 1.00 94.94 88 LEU A N 1
ATOM 657 C CA . LEU A 1 88 ? -1.807 -10.777 -2.592 1.00 94.94 88 LEU A CA 1
ATOM 658 C C . LEU A 1 88 ? -1.530 -11.422 -3.950 1.00 94.94 88 LEU A C 1
ATOM 660 O O . LEU A 1 88 ? -0.734 -12.352 -4.041 1.00 94.94 88 LEU A O 1
ATOM 664 N N . SER A 1 89 ? -2.184 -10.928 -5.003 1.00 95.56 89 SER A N 1
ATOM 665 C CA . SER A 1 89 ? -1.943 -11.404 -6.368 1.00 95.56 89 SER A CA 1
ATOM 666 C C . SER A 1 89 ? -0.487 -11.164 -6.775 1.00 95.56 89 SER A C 1
ATOM 668 O O . SER A 1 89 ? 0.058 -10.092 -6.510 1.00 95.56 89 SER A O 1
ATOM 670 N N . ASP A 1 90 ? 0.128 -12.128 -7.456 1.00 94.00 90 ASP A N 1
ATOM 671 C CA . ASP A 1 90 ? 1.432 -11.987 -8.123 1.00 94.00 90 ASP A CA 1
ATOM 672 C C . ASP A 1 90 ? 1.318 -11.304 -9.500 1.00 94.00 90 ASP A C 1
ATOM 674 O O . ASP A 1 90 ? 2.317 -11.102 -10.186 1.00 94.00 90 ASP A O 1
ATOM 678 N N . SER A 1 91 ? 0.097 -10.941 -9.911 1.00 95.50 91 SER A N 1
ATOM 679 C CA . SER A 1 91 ? -0.221 -10.373 -11.227 1.00 95.50 91 SER A CA 1
ATOM 680 C C . SER A 1 91 ? 0.207 -11.258 -12.408 1.00 95.50 91 SER A C 1
ATOM 682 O O . SER A 1 91 ? 0.344 -10.763 -13.526 1.00 95.50 91 SER A O 1
ATOM 684 N N . GLY A 1 92 ? 0.417 -12.560 -12.183 1.00 93.50 92 GLY A N 1
ATOM 685 C CA . GLY A 1 92 ? 0.957 -13.489 -13.179 1.00 93.50 92 GLY A CA 1
ATOM 686 C C . GLY A 1 92 ? 2.434 -13.255 -13.518 1.00 93.50 92 GLY A C 1
ATOM 687 O O . GLY A 1 92 ? 2.909 -13.751 -14.540 1.00 93.50 92 GLY A O 1
ATOM 688 N N . LEU A 1 93 ? 3.158 -12.486 -12.701 1.00 91.69 93 LEU A N 1
ATOM 689 C CA . LEU A 1 93 ? 4.573 -12.193 -12.904 1.00 91.69 93 LEU A CA 1
ATOM 690 C C . LEU A 1 93 ? 5.445 -13.341 -12.381 1.00 91.69 93 LEU A C 1
ATOM 692 O O . LEU A 1 93 ? 5.169 -13.945 -11.345 1.00 91.69 93 LEU A O 1
ATOM 696 N N . ALA A 1 94 ? 6.536 -13.629 -13.090 1.00 86.75 94 ALA A N 1
ATOM 697 C CA . ALA A 1 94 ? 7.503 -14.626 -12.649 1.00 86.75 94 ALA A CA 1
ATOM 698 C C . ALA A 1 94 ? 8.285 -14.128 -11.422 1.00 86.75 94 ALA A C 1
ATOM 700 O O . ALA A 1 94 ? 8.683 -12.965 -11.344 1.00 86.75 94 ALA A O 1
ATOM 701 N N . VAL A 1 95 ? 8.570 -15.032 -10.484 1.00 84.69 95 VAL A N 1
ATOM 702 C CA . VAL A 1 95 ? 9.415 -14.729 -9.323 1.00 84.69 95 VAL A CA 1
ATOM 703 C C . VAL A 1 95 ? 10.857 -14.521 -9.791 1.00 84.69 95 VAL A C 1
ATOM 705 O O . VAL A 1 95 ? 11.532 -15.466 -10.199 1.00 84.69 95 VAL A O 1
ATOM 708 N N . LYS A 1 96 ? 11.342 -13.280 -9.700 1.00 83.12 96 LYS A N 1
ATOM 709 C CA . LYS A 1 96 ? 12.751 -12.918 -9.885 1.00 83.12 96 LYS A CA 1
ATOM 710 C C . LYS A 1 96 ? 13.269 -12.331 -8.577 1.00 83.12 96 LYS A C 1
ATOM 712 O O . LYS A 1 96 ? 12.785 -11.295 -8.140 1.00 83.12 96 LYS A O 1
ATOM 717 N N . PHE A 1 97 ? 14.248 -12.984 -7.956 1.00 74.81 97 PHE A N 1
ATOM 718 C CA . PHE A 1 97 ? 14.900 -12.444 -6.766 1.00 74.81 97 PHE A CA 1
ATOM 719 C C . PHE A 1 97 ? 15.802 -11.284 -7.182 1.00 74.81 97 PHE A C 1
ATOM 721 O O . PHE A 1 97 ? 16.773 -11.479 -7.911 1.00 74.81 97 PHE A O 1
ATOM 728 N N . VAL A 1 98 ? 15.446 -10.080 -6.747 1.00 65.38 98 VAL A N 1
ATOM 729 C CA . VAL A 1 98 ? 16.190 -8.850 -7.018 1.00 65.38 98 VAL A CA 1
ATOM 730 C C . VAL A 1 98 ? 16.617 -8.271 -5.666 1.00 65.38 98 VAL A C 1
ATOM 732 O O . VAL A 1 98 ? 15.745 -8.078 -4.814 1.00 65.38 98 VAL A O 1
ATOM 735 N N . PRO A 1 99 ? 17.920 -8.043 -5.415 1.00 59.22 99 PRO A N 1
ATOM 736 C CA . PRO A 1 99 ? 18.358 -7.373 -4.194 1.00 59.22 99 PRO A CA 1
ATOM 737 C C . PRO A 1 99 ? 17.745 -5.963 -4.106 1.00 59.22 99 PRO A C 1
ATOM 739 O O . PRO A 1 99 ? 17.481 -5.319 -5.119 1.00 59.22 99 PRO A O 1
ATOM 742 N N . ASP A 1 100 ? 17.494 -5.470 -2.891 1.00 56.56 100 ASP A N 1
ATOM 743 C CA . ASP A 1 100 ? 16.753 -4.216 -2.644 1.00 56.56 100 ASP A CA 1
ATOM 744 C C . ASP A 1 100 ? 17.455 -2.935 -3.159 1.00 56.56 100 ASP A C 1
ATOM 746 O O . ASP A 1 100 ? 16.893 -1.853 -3.056 1.00 56.56 100 ASP A O 1
ATOM 750 N N . ASN A 1 101 ? 18.649 -3.045 -3.757 1.00 52.03 101 ASN A N 1
ATOM 751 C CA . ASN A 1 101 ? 19.426 -1.921 -4.299 1.00 52.03 101 ASN A CA 1
ATOM 752 C C . ASN A 1 101 ? 19.055 -1.523 -5.739 1.00 52.03 101 ASN A C 1
ATOM 754 O O . ASN A 1 101 ? 19.615 -0.561 -6.260 1.00 52.03 101 ASN A O 1
ATOM 758 N N . ASP A 1 102 ? 18.146 -2.244 -6.396 1.00 52.59 102 ASP A N 1
ATOM 759 C CA . ASP A 1 102 ? 17.697 -1.898 -7.747 1.00 52.59 102 ASP A CA 1
ATOM 760 C C . ASP A 1 102 ? 16.539 -0.889 -7.692 1.00 52.59 102 ASP A C 1
ATOM 762 O O . ASP A 1 102 ? 15.392 -1.191 -8.041 1.00 52.59 102 ASP A O 1
ATOM 766 N N . ASP A 1 103 ? 16.852 0.330 -7.246 1.00 49.84 103 ASP A N 1
ATOM 767 C CA . ASP A 1 103 ? 16.083 1.511 -7.628 1.00 49.84 103 ASP A CA 1
ATOM 768 C C . ASP A 1 103 ? 16.257 1.686 -9.136 1.00 49.84 103 ASP A C 1
ATOM 770 O O . ASP A 1 103 ? 17.371 1.846 -9.629 1.00 49.84 103 ASP A O 1
ATOM 774 N N . GLY A 1 104 ? 15.153 1.588 -9.879 1.00 50.53 104 GLY A N 1
ATOM 775 C CA . GLY A 1 104 ? 15.096 1.524 -11.341 1.00 50.53 104 GLY A CA 1
ATOM 776 C C . GLY A 1 104 ? 15.566 2.781 -12.082 1.00 50.53 104 GLY A C 1
ATOM 777 O O . GLY A 1 104 ? 14.829 3.334 -12.897 1.00 50.53 104 GLY A O 1
ATOM 778 N N . GLY A 1 105 ? 16.801 3.214 -11.857 1.00 40.22 105 GLY A N 1
ATOM 779 C CA . GLY A 1 105 ? 17.554 4.069 -12.757 1.00 40.22 105 GLY A CA 1
ATOM 780 C C . GLY A 1 105 ? 18.309 3.195 -13.748 1.00 40.22 105 GLY A C 1
ATOM 781 O O . GLY A 1 105 ? 19.339 2.646 -13.390 1.00 40.22 105 GLY A O 1
ATOM 782 N N . ASN A 1 106 ? 17.773 3.060 -14.969 1.00 55.03 106 ASN A N 1
ATOM 783 C CA . ASN A 1 106 ? 18.443 2.582 -16.191 1.00 55.03 106 ASN A CA 1
ATOM 784 C C . ASN A 1 106 ? 19.779 1.839 -15.951 1.00 55.03 106 ASN A C 1
ATOM 786 O O . ASN A 1 106 ? 20.861 2.366 -16.221 1.00 55.03 106 ASN A O 1
ATOM 790 N N . GLY A 1 107 ? 19.688 0.623 -15.412 1.00 38.97 107 GLY A N 1
ATOM 791 C CA . GLY A 1 107 ? 20.828 -0.250 -15.174 1.00 38.97 107 GLY A CA 1
ATOM 792 C C . GLY A 1 107 ? 21.163 -0.989 -16.458 1.00 38.97 107 GLY A C 1
ATOM 793 O O . GLY A 1 107 ? 20.347 -1.759 -16.957 1.00 38.97 107 GLY A O 1
ATOM 794 N N . SER A 1 108 ? 22.338 -0.675 -17.000 1.00 37.03 108 SER A N 1
ATOM 795 C CA . SER A 1 108 ? 23.033 -1.351 -18.095 1.00 37.03 108 SER A CA 1
ATOM 796 C C . SER A 1 108 ? 22.622 -2.814 -18.270 1.00 37.03 108 SER A C 1
ATOM 798 O O . SER A 1 108 ? 22.612 -3.578 -17.309 1.00 37.03 108 SER A O 1
ATOM 800 N N . VAL A 1 109 ? 22.369 -3.227 -19.515 1.00 40.31 109 VAL A N 1
ATOM 801 C CA . VAL A 1 109 ? 22.483 -4.641 -19.882 1.00 40.31 109 VAL A CA 1
ATOM 802 C C . VAL A 1 109 ? 23.855 -5.129 -19.419 1.00 40.31 109 VAL A C 1
ATOM 804 O O . VAL A 1 109 ? 24.880 -4.683 -19.928 1.00 40.31 109 VAL A O 1
ATOM 807 N N . ASP A 1 110 ? 23.874 -5.980 -18.401 1.00 36.41 110 ASP A N 1
ATOM 808 C CA . ASP A 1 110 ? 25.068 -6.721 -18.021 1.00 36.41 110 ASP A CA 1
ATOM 809 C C . ASP A 1 110 ? 25.210 -7.845 -19.059 1.00 36.41 110 ASP A C 1
ATOM 811 O O . ASP A 1 110 ? 24.307 -8.686 -19.161 1.00 36.41 110 ASP A O 1
ATOM 815 N N . PRO A 1 111 ? 26.260 -7.859 -19.898 1.00 43.38 111 PRO A N 1
ATOM 816 C CA . PRO A 1 111 ? 26.355 -8.804 -21.008 1.00 43.38 111 PRO A CA 1
ATOM 817 C C . PRO A 1 111 ? 26.647 -10.241 -20.542 1.00 43.38 111 PRO A C 1
ATOM 819 O O . PRO A 1 111 ? 26.595 -11.159 -21.357 1.00 43.38 111 PRO A O 1
ATOM 822 N N . ASP A 1 112 ? 26.896 -10.451 -19.245 1.00 40.56 112 ASP A N 1
ATOM 823 C CA . ASP A 1 112 ? 27.442 -11.706 -18.722 1.00 40.56 112 ASP A CA 1
ATOM 824 C C . ASP A 1 112 ? 26.449 -12.599 -17.967 1.00 40.56 112 ASP A C 1
ATOM 826 O O . ASP A 1 112 ? 26.818 -13.702 -17.558 1.00 40.56 112 ASP A O 1
ATOM 830 N N . ASN A 1 113 ? 25.170 -12.231 -17.819 1.00 42.91 113 ASN A N 1
ATOM 831 C CA . ASN A 1 113 ? 24.222 -13.118 -17.134 1.00 42.91 113 ASN A CA 1
ATOM 832 C C . ASN A 1 113 ? 23.569 -14.144 -18.075 1.00 42.91 113 ASN A C 1
ATOM 834 O O . ASN A 1 113 ? 22.348 -14.205 -18.221 1.00 42.91 113 ASN A O 1
ATOM 838 N N . ASN A 1 114 ? 24.394 -15.003 -18.675 1.00 41.22 114 ASN A N 1
ATOM 839 C CA . ASN A 1 114 ? 23.940 -16.284 -19.210 1.00 41.22 114 ASN A CA 1
ATOM 840 C C . ASN A 1 114 ? 23.816 -17.301 -18.062 1.00 41.22 114 ASN A C 1
ATOM 842 O O . ASN A 1 114 ? 24.490 -18.330 -18.044 1.00 41.22 114 ASN A O 1
ATOM 846 N N . THR A 1 115 ? 22.973 -17.005 -17.071 1.00 39.66 115 THR A N 1
ATOM 847 C CA . THR A 1 115 ? 22.551 -18.022 -16.106 1.00 39.66 115 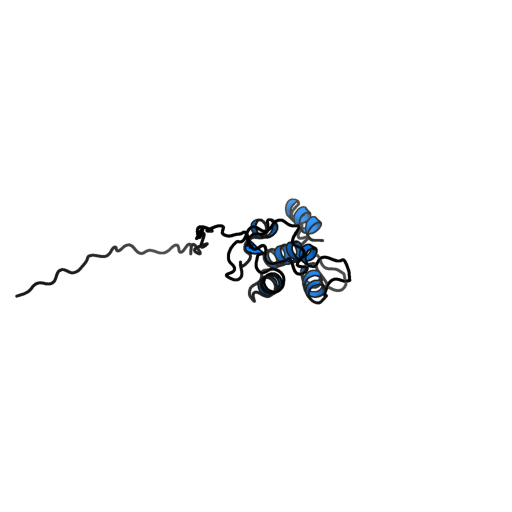THR A CA 1
ATOM 848 C C . THR A 1 115 ? 21.268 -18.635 -16.626 1.00 39.66 115 THR A C 1
ATOM 850 O O . THR A 1 115 ? 20.192 -18.045 -16.540 1.00 39.66 115 THR A O 1
ATOM 853 N N . SER A 1 116 ? 21.412 -19.835 -17.184 1.00 47.41 116 SER A N 1
ATOM 854 C CA . SER A 1 116 ? 20.332 -20.780 -17.448 1.00 47.41 116 SER A CA 1
ATOM 855 C C . SER A 1 116 ? 19.511 -20.970 -16.165 1.00 47.41 116 SER A C 1
ATOM 857 O O . SER A 1 116 ? 19.855 -21.757 -15.286 1.00 47.41 116 SER A O 1
ATOM 859 N N . GLY A 1 117 ? 18.470 -20.154 -16.007 1.00 38.12 117 GLY A N 1
ATOM 860 C CA . GLY A 1 117 ? 17.570 -20.188 -14.869 1.00 38.12 117 GLY A CA 1
ATOM 861 C C . GLY A 1 117 ? 16.554 -21.296 -15.073 1.00 38.12 117 GLY A C 1
ATOM 862 O O . GLY A 1 117 ? 15.576 -21.123 -15.797 1.00 38.12 117 GLY A O 1
ATOM 863 N N . THR A 1 118 ? 16.788 -22.442 -14.439 1.00 35.59 118 THR A N 1
ATOM 864 C CA . THR A 1 118 ? 15.785 -23.491 -14.243 1.00 35.59 118 THR A CA 1
ATOM 865 C C . THR A 1 118 ? 14.462 -22.869 -13.799 1.00 35.59 118 THR A C 1
ATOM 867 O O . THR A 1 118 ? 14.384 -22.236 -12.747 1.00 35.59 118 THR A O 1
ATOM 870 N N . VAL A 1 119 ? 13.423 -23.057 -14.612 1.00 41.44 119 VAL A N 1
ATOM 871 C CA . VAL A 1 119 ? 12.034 -22.700 -14.312 1.00 41.44 119 VAL A CA 1
ATOM 872 C C . VAL A 1 119 ? 11.575 -23.411 -13.036 1.00 41.44 119 VAL A C 1
ATOM 874 O O . VAL A 1 119 ? 11.157 -24.567 -13.064 1.00 41.44 119 VAL A O 1
ATOM 877 N N . SER A 1 120 ? 11.645 -22.717 -11.899 1.00 39.97 120 SER A N 1
ATOM 878 C CA . SER A 1 120 ? 10.979 -23.156 -10.673 1.00 39.97 120 SER A CA 1
ATOM 879 C C . SER A 1 120 ? 9.493 -22.843 -10.809 1.00 39.97 120 SER A C 1
ATOM 881 O O . SER A 1 120 ? 9.032 -21.727 -10.573 1.00 39.97 120 SER A O 1
ATOM 883 N N . SER A 1 121 ? 8.747 -23.832 -11.289 1.00 39.00 121 SER A N 1
ATOM 884 C CA . SER A 1 121 ? 7.297 -23.789 -11.439 1.00 39.00 121 SER A CA 1
ATOM 885 C C . SER A 1 121 ? 6.631 -24.023 -10.084 1.00 39.00 121 SER A C 1
ATOM 887 O O . SER A 1 121 ? 6.054 -25.073 -9.829 1.00 39.00 121 SER A O 1
ATOM 889 N N . ASN A 1 122 ? 6.672 -23.021 -9.208 1.00 45.56 122 ASN A N 1
ATOM 890 C CA . ASN A 1 122 ? 5.809 -22.993 -8.028 1.00 45.56 122 ASN A CA 1
ATOM 891 C C . ASN A 1 122 ? 4.522 -22.247 -8.379 1.00 45.56 122 ASN A C 1
ATOM 893 O O . ASN A 1 122 ? 4.294 -21.117 -7.960 1.00 45.56 122 ASN A O 1
ATOM 897 N N . GLY A 1 123 ? 3.687 -22.891 -9.196 1.00 36.81 123 GLY A N 1
ATOM 898 C CA . GLY A 1 123 ? 2.304 -22.471 -9.366 1.00 36.81 123 GLY A CA 1
ATOM 899 C C . GLY A 1 123 ? 1.557 -22.736 -8.065 1.00 36.81 123 GLY A C 1
ATOM 900 O O . GLY A 1 123 ? 1.371 -23.891 -7.685 1.00 36.81 123 GLY A O 1
ATOM 901 N N . ALA A 1 124 ? 1.125 -21.679 -7.379 1.00 43.94 124 ALA A N 1
ATOM 902 C CA . ALA A 1 124 ? 0.144 -21.783 -6.311 1.00 43.94 124 ALA A CA 1
ATOM 903 C C . ALA A 1 124 ? -1.188 -22.238 -6.927 1.00 43.94 124 ALA A C 1
ATOM 905 O O . ALA A 1 124 ? -2.046 -21.436 -7.293 1.00 43.94 124 ALA A O 1
ATOM 906 N N . SER A 1 125 ? -1.355 -23.549 -7.097 1.00 42.47 125 SER A N 1
ATOM 907 C CA . SER A 1 125 ? -2.646 -24.132 -7.427 1.00 42.47 125 SER A CA 1
ATOM 908 C C . SER A 1 125 ? -3.587 -23.840 -6.266 1.00 42.47 125 SER A C 1
ATOM 910 O O . SER A 1 125 ? -3.393 -24.340 -5.157 1.00 42.47 125 SER A O 1
ATOM 912 N N . SER A 1 126 ? -4.595 -23.015 -6.524 1.00 42.28 126 SER A N 1
ATOM 913 C CA . SER A 1 126 ? -5.715 -22.766 -5.630 1.00 42.28 126 SER A CA 1
ATOM 914 C C . SER A 1 126 ? -6.344 -24.101 -5.221 1.00 42.28 126 SER A C 1
ATOM 916 O O . SER A 1 126 ? -7.083 -24.738 -5.975 1.00 42.28 126 SER A O 1
ATOM 918 N N . ALA A 1 127 ? -6.016 -24.553 -4.009 1.00 38.69 127 ALA A N 1
ATOM 919 C CA . ALA A 1 127 ? -6.653 -25.693 -3.377 1.00 38.69 127 ALA A CA 1
ATOM 920 C C . ALA A 1 127 ? -8.085 -25.285 -3.020 1.00 38.69 127 ALA A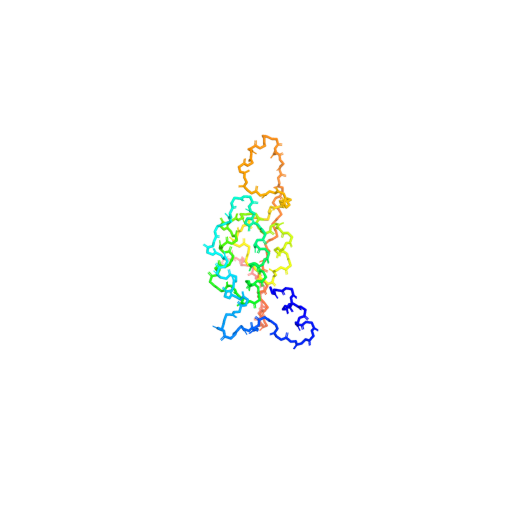 C 1
ATOM 922 O O . ALA A 1 127 ? -8.363 -24.714 -1.968 1.00 38.69 127 ALA A O 1
ATOM 923 N N . ARG A 1 128 ? -9.008 -25.539 -3.943 1.00 40.47 128 ARG A N 1
ATOM 924 C CA . ARG A 1 128 ? -10.448 -25.475 -3.692 1.00 40.47 128 ARG A CA 1
ATOM 925 C C . ARG A 1 128 ? -10.778 -26.583 -2.695 1.00 40.47 128 ARG A C 1
ATOM 927 O O . ARG A 1 128 ? -10.911 -27.743 -3.073 1.00 40.47 128 ARG A O 1
ATOM 934 N N . ILE A 1 129 ? -10.865 -26.221 -1.417 1.00 41.25 129 ILE A N 1
ATOM 935 C CA . ILE A 1 129 ? -11.395 -27.079 -0.355 1.00 41.25 129 ILE A CA 1
ATOM 936 C C . ILE A 1 129 ? -12.906 -27.190 -0.590 1.00 41.25 129 ILE A C 1
ATOM 938 O O . ILE A 1 129 ? -13.698 -26.416 -0.060 1.00 41.25 129 ILE A O 1
ATOM 942 N N . GLY A 1 130 ? -13.301 -28.120 -1.456 1.00 31.16 130 GLY A N 1
ATOM 943 C CA . GLY A 1 130 ? -14.687 -28.533 -1.638 1.00 31.16 130 GLY A CA 1
ATOM 944 C C . GLY A 1 130 ? -14.957 -29.780 -0.806 1.00 31.16 130 GLY A C 1
ATOM 945 O O . GLY A 1 130 ? -14.550 -30.874 -1.185 1.00 31.16 130 GLY A O 1
ATOM 946 N N . TRP A 1 131 ? -15.645 -29.630 0.325 1.00 40.81 131 TRP A N 1
ATOM 947 C CA . TRP A 1 131 ? -16.272 -30.756 1.017 1.00 40.81 131 TRP A CA 1
ATOM 948 C C . TRP A 1 131 ? -17.455 -31.228 0.166 1.00 40.81 131 TRP A C 1
ATOM 950 O O . TRP A 1 131 ? -18.529 -30.637 0.210 1.00 40.81 131 TRP A O 1
ATOM 960 N N . GLY A 1 132 ? -17.251 -32.252 -0.661 1.00 35.03 132 GLY A N 1
ATOM 961 C CA . GLY A 1 132 ? -18.312 -32.771 -1.522 1.00 35.03 132 GLY A CA 1
ATOM 962 C C . GLY A 1 132 ? -17.858 -33.933 -2.394 1.00 35.03 132 GLY A C 1
ATOM 963 O O . GLY A 1 132 ? -17.307 -33.718 -3.462 1.00 35.03 132 GLY A O 1
ATOM 964 N N . LEU A 1 133 ? -18.089 -35.148 -1.887 1.00 43.44 133 LEU A N 1
ATOM 965 C CA . LEU A 1 133 ? -18.450 -36.386 -2.599 1.00 43.44 133 LEU A CA 1
ATOM 966 C C . LEU A 1 133 ? -18.059 -36.515 -4.087 1.00 43.44 133 LEU A C 1
ATOM 968 O O . LEU A 1 133 ? -18.632 -35.852 -4.945 1.00 43.44 133 LEU A O 1
ATOM 972 N N . GLY A 1 134 ? -17.224 -37.514 -4.406 1.00 35.47 134 GLY A N 1
ATOM 973 C CA . GLY A 1 134 ? -17.105 -38.007 -5.782 1.00 35.47 134 GLY A CA 1
ATOM 974 C C . GLY A 1 134 ? -15.942 -38.961 -6.045 1.00 35.47 134 GLY A C 1
ATOM 975 O O . GLY A 1 134 ? -15.010 -38.611 -6.758 1.00 35.47 134 GLY A O 1
ATOM 976 N N . LEU A 1 135 ? -16.003 -40.180 -5.500 1.00 46.88 135 LEU A N 1
ATOM 977 C CA . LEU A 1 135 ? -15.331 -41.337 -6.105 1.00 46.88 135 LEU A CA 1
ATOM 978 C C . LEU A 1 135 ? -15.878 -41.532 -7.528 1.00 46.88 135 LEU A C 1
ATOM 980 O O . LEU A 1 135 ? -17.093 -41.563 -7.670 1.00 46.88 135 LEU A O 1
ATOM 984 N N . VAL A 1 136 ? -15.013 -41.692 -8.535 1.00 41.38 136 VAL A N 1
ATOM 985 C CA . VAL A 1 136 ? -15.004 -42.798 -9.522 1.00 41.38 136 VAL A CA 1
ATOM 986 C C . VAL A 1 136 ? -13.802 -42.581 -10.448 1.00 41.38 136 VAL A C 1
ATOM 988 O O . VAL A 1 136 ? -13.759 -41.655 -11.256 1.00 41.38 136 VAL A O 1
ATOM 991 N N . GLY A 1 137 ? -12.804 -43.451 -10.290 1.00 38.12 137 GLY A N 1
ATOM 992 C CA . GLY A 1 137 ? -11.686 -43.596 -11.210 1.00 38.12 137 GLY A CA 1
ATOM 993 C C . GLY A 1 137 ? -12.127 -44.247 -12.521 1.00 38.12 137 GLY A C 1
ATOM 994 O O . GLY A 1 137 ? -13.031 -45.080 -12.557 1.00 38.12 137 GLY A O 1
ATOM 995 N N . ALA A 1 138 ? -11.466 -43.826 -13.592 1.00 39.53 138 ALA A N 1
ATOM 996 C CA . ALA A 1 138 ? -11.665 -44.268 -14.957 1.00 39.53 138 ALA A CA 1
ATOM 997 C C . ALA A 1 138 ? -11.385 -45.769 -15.141 1.00 39.53 138 ALA A C 1
ATOM 999 O O . ALA A 1 138 ? -10.321 -46.250 -14.756 1.00 39.53 138 ALA A O 1
ATOM 1000 N N . PHE A 1 139 ? -12.289 -46.474 -15.828 1.00 35.62 139 PHE A N 1
ATOM 1001 C CA . PHE A 1 139 ? -11.957 -47.716 -16.521 1.00 35.62 139 PHE A CA 1
ATOM 1002 C C . PHE A 1 139 ? -12.057 -47.497 -18.030 1.00 35.62 139 PHE A C 1
ATOM 1004 O O . PHE A 1 139 ? -13.091 -47.121 -18.578 1.00 35.62 139 PHE A O 1
ATOM 1011 N N . VAL A 1 140 ? -10.900 -47.690 -18.652 1.00 40.06 140 VAL A N 1
ATOM 1012 C CA . VAL A 1 140 ? -10.582 -47.618 -20.073 1.00 40.06 140 VAL A CA 1
ATOM 1013 C C . VAL A 1 140 ? -11.382 -48.667 -20.847 1.00 40.06 140 VAL A C 1
ATOM 1015 O O . VAL A 1 140 ? -11.420 -49.835 -20.467 1.00 40.06 140 VAL A O 1
ATOM 1018 N N . GLY A 1 141 ? -12.008 -48.240 -21.945 1.00 36.72 141 GLY A N 1
ATOM 1019 C CA . GLY A 1 141 ? -12.695 -49.121 -22.882 1.00 36.72 141 GLY A CA 1
ATOM 1020 C C . GLY A 1 141 ? -11.717 -49.976 -23.686 1.00 36.72 141 GLY A C 1
ATOM 1021 O O . GLY A 1 141 ? -10.779 -49.459 -24.290 1.00 36.72 141 GLY A O 1
ATOM 1022 N N . ILE A 1 142 ? -11.983 -51.280 -23.738 1.00 41.66 142 ILE A N 1
ATOM 1023 C CA . ILE A 1 142 ? -11.489 -52.176 -24.785 1.00 41.66 142 ILE A CA 1
ATOM 1024 C C . ILE A 1 142 ? -12.718 -52.629 -25.572 1.00 41.66 142 ILE A C 1
ATOM 1026 O O . ILE A 1 142 ? -13.586 -53.317 -25.043 1.00 41.66 142 ILE A O 1
ATOM 1030 N N . ALA A 1 143 ? -12.793 -52.195 -26.829 1.00 38.47 143 ALA A N 1
ATOM 1031 C CA . ALA A 1 143 ? -13.765 -52.645 -27.812 1.00 38.47 143 ALA A CA 1
ATOM 1032 C C . ALA A 1 143 ? -13.077 -53.598 -28.802 1.00 38.47 143 ALA A C 1
ATOM 1034 O O . ALA A 1 143 ? -12.116 -53.204 -29.451 1.00 38.47 143 ALA A O 1
ATOM 1035 N N . LEU A 1 144 ? -13.593 -54.822 -28.907 1.00 36.94 144 LEU A N 1
ATOM 1036 C CA . LEU A 1 144 ? -13.520 -55.795 -30.012 1.00 36.94 144 LEU A CA 1
ATOM 1037 C C . LEU A 1 144 ? -14.667 -56.774 -29.665 1.00 36.94 144 LEU A C 1
ATOM 1039 O O . LEU A 1 144 ? -14.704 -57.244 -28.536 1.00 36.94 144 LEU A O 1
ATOM 1043 N N . GLY A 1 145 ? -15.696 -57.078 -30.449 1.00 40.16 145 GLY A N 1
ATOM 1044 C CA . GLY A 1 145 ? -15.880 -57.088 -31.891 1.00 40.16 145 GLY A CA 1
ATOM 1045 C C . GLY A 1 145 ? -16.491 -58.456 -32.226 1.00 40.16 145 GLY A C 1
ATOM 1046 O O . GLY A 1 145 ? -15.724 -59.404 -32.294 1.00 40.16 145 GLY A O 1
ATOM 1047 N N . LEU A 1 146 ? -17.825 -58.495 -32.405 1.00 37.22 146 LEU A N 1
ATOM 1048 C CA . LEU A 1 146 ? -18.695 -59.610 -32.857 1.00 37.22 146 LEU A CA 1
ATOM 1049 C C . LEU A 1 146 ? -18.701 -60.925 -32.052 1.00 37.22 146 LEU A C 1
ATOM 1051 O O . LEU A 1 146 ? -17.670 -61.620 -31.983 1.00 37.22 146 LEU A O 1
#

Organism: Thanatephorus cucumeris (strain AG1-IB / isolate 7/3/14) (NCBI:txid1108050)

Foldseek 3Di:
DLVVCVVCVVVVHRQQCDADPVRDGLLNVLVVVLVDDDDVPDFPVVSLLSLLQSCLVVHDPVCPSVVSCCVQDLQVCQDPSVVVRPPDDNVPGAHDNDPPPCRPDDDDDPVPPPPPDDPPPPPPDPPPPDPDDDDDDDDDDDDDDD

Radius of gyration: 22.34 Å; chains: 1; bounding box: 46×74×55 Å

pLDDT: mean 75.99, std 24.43, range [31.16, 97.75]

InterPro domains:
  IPR008929 Chondroitin AC/alginate lyase [G3DSA:1.50.10.100] (1-77)

Secondary structure (DSSP, 8-state):
-HHHHHHHHHTT---SS-B-TTS-BHHHHHHHHTTPPP-TT--GGGGHHHHHHHHHHH--TT-HHHHHHHHH-TTGGGSHHHHHS-S---TT-------TT---S-----TT----------------------------------